Protein AF-A0A820FB31-F1 (afdb_monomer_lite)

Sequence (89 aa):
KNNDFVLSRLRVLSSGIKSFELTNRNEKKDLEEIASLVKTVTSMSADQLANQLGIPVIVARERLIAAETNSLLCRDDSIEGLRFYPNLF

Foldseek 3Di:
DDPPDFDWDWDQFPVRDIDIDTPPDDLVVVLVVVLVVCAVVQKDQLVRQCVVVVHDSVVSVSSLVVNVVVQQWDWDADPVGIMIGGRPD

Structure (mmCIF, N/CA/C/O backbone):
data_AF-A0A820FB31-F1
#
_entry.id   AF-A0A820FB31-F1
#
loop_
_atom_site.group_PDB
_atom_site.id
_atom_site.type_symbol
_atom_site.label_atom_id
_atom_site.label_alt_id
_atom_site.label_comp_id
_atom_site.label_asym_id
_atom_site.label_entity_id
_atom_site.label_seq_id
_atom_site.pdbx_PDB_ins_code
_atom_site.Cartn_x
_atom_site.Cartn_y
_atom_site.Cartn_z
_atom_site.occupancy
_atom_site.B_iso_or_equiv
_atom_site.auth_seq_id
_atom_site.auth_comp_id
_atom_site.auth_asym_id
_atom_site.auth_atom_id
_atom_site.pdbx_PDB_model_num
ATOM 1 N N . LYS A 1 1 ? -23.549 -15.596 25.505 1.00 47.28 1 LYS A N 1
ATOM 2 C CA . LYS A 1 1 ? -23.515 -14.789 24.262 1.00 47.28 1 LYS A CA 1
ATOM 3 C C . LYS A 1 1 ? -22.705 -13.543 24.583 1.00 47.28 1 LYS A C 1
ATOM 5 O O . LYS A 1 1 ? -23.264 -12.634 25.181 1.00 47.28 1 LYS A O 1
ATOM 10 N N . ASN A 1 2 ? -21.396 -13.558 24.327 1.00 46.31 2 ASN A N 1
ATOM 11 C CA . ASN A 1 2 ? -20.565 -12.374 24.546 1.00 46.31 2 ASN A CA 1
ATOM 12 C C . ASN A 1 2 ? -20.910 -11.366 23.457 1.00 46.31 2 ASN A C 1
ATOM 14 O O . ASN A 1 2 ? -20.766 -11.654 22.272 1.00 46.31 2 ASN A O 1
ATOM 18 N N . ASN A 1 3 ? -21.466 -10.237 23.877 1.00 52.50 3 ASN A N 1
ATOM 19 C CA . ASN A 1 3 ? -21.763 -9.115 23.008 1.00 52.50 3 ASN A CA 1
ATOM 20 C C . ASN A 1 3 ? -20.499 -8.249 22.977 1.00 52.50 3 ASN A C 1
ATOM 22 O O . ASN A 1 3 ? -20.402 -7.254 23.693 1.00 52.50 3 ASN A O 1
ATOM 26 N N . ASP A 1 4 ? -19.493 -8.690 22.222 1.00 70.06 4 ASP A N 1
ATOM 27 C CA . ASP A 1 4 ? -18.261 -7.925 22.053 1.00 70.06 4 ASP A CA 1
ATOM 28 C C . ASP A 1 4 ? -18.569 -6.730 21.147 1.00 70.06 4 ASP A C 1
ATOM 30 O O . ASP A 1 4 ? -18.641 -6.836 19.922 1.00 70.06 4 ASP A O 1
ATOM 34 N N . PHE A 1 5 ? -18.823 -5.579 21.765 1.00 75.56 5 PHE A N 1
ATOM 35 C CA . PHE A 1 5 ? -18.957 -4.321 21.046 1.00 75.56 5 PHE A CA 1
ATOM 36 C C . PHE A 1 5 ? -17.592 -3.937 20.470 1.00 75.56 5 PHE A C 1
ATOM 38 O O . PHE A 1 5 ? -16.667 -3.595 21.208 1.00 75.56 5 PHE A O 1
ATOM 45 N N . VAL A 1 6 ? -17.464 -3.977 19.145 1.00 78.31 6 VAL A N 1
ATOM 46 C CA . VAL A 1 6 ? -16.271 -3.486 18.450 1.00 78.31 6 VAL A CA 1
ATOM 47 C C . VAL A 1 6 ? -16.464 -2.005 18.143 1.00 78.31 6 VAL A C 1
ATOM 49 O O . VAL A 1 6 ? -17.438 -1.610 17.504 1.00 78.31 6 VAL A O 1
ATOM 52 N N . LEU A 1 7 ? -15.539 -1.175 18.618 1.00 88.94 7 LEU A N 1
ATOM 53 C CA . LEU A 1 7 ? -15.577 0.264 18.390 1.00 88.94 7 LEU A CA 1
ATOM 54 C C . LEU A 1 7 ? -15.031 0.604 16.997 1.00 88.94 7 LEU A C 1
ATOM 56 O O . LEU A 1 7 ? -14.036 0.037 16.542 1.00 88.94 7 LEU A O 1
ATOM 60 N N . SER A 1 8 ? -15.660 1.578 16.345 1.00 91.31 8 SER A N 1
ATOM 61 C CA . SER A 1 8 ? -15.212 2.155 15.076 1.00 91.31 8 SER A CA 1
ATOM 62 C C . SER A 1 8 ? -14.880 3.635 15.238 1.00 91.31 8 SER A C 1
ATOM 64 O O . SER A 1 8 ? -15.532 4.334 16.013 1.00 91.31 8 SER A O 1
ATOM 66 N N . ARG A 1 9 ? -13.916 4.136 14.466 1.00 92.75 9 ARG A N 1
ATOM 67 C CA . ARG A 1 9 ? -13.577 5.562 14.378 1.00 92.75 9 ARG A CA 1
ATOM 68 C C . ARG A 1 9 ? -13.707 6.071 12.947 1.00 92.75 9 ARG A C 1
ATOM 70 O O . ARG A 1 9 ? -13.483 5.328 11.994 1.00 92.75 9 ARG A O 1
ATOM 77 N N . LEU A 1 10 ? -14.045 7.351 12.815 1.00 92.81 10 LEU A N 1
ATOM 78 C CA . LEU A 1 10 ? -13.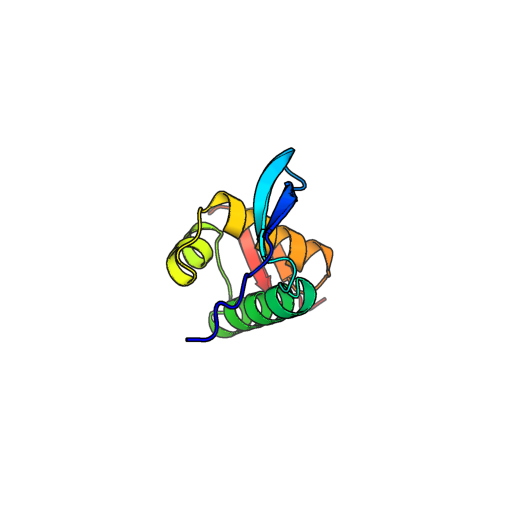964 8.084 11.556 1.00 92.81 10 LEU A CA 1
ATOM 79 C C . LEU A 1 10 ? -12.507 8.502 11.315 1.00 92.81 10 LEU A C 1
ATOM 81 O O . LEU A 1 10 ? -11.905 9.147 12.172 1.00 92.81 10 LEU A O 1
ATOM 85 N N . ARG A 1 11 ? -11.958 8.175 10.146 1.00 88.94 11 ARG A N 1
ATOM 86 C CA . ARG A 1 11 ? -10.631 8.601 9.684 1.00 88.94 11 ARG A CA 1
ATOM 87 C C . ARG A 1 11 ? -10.768 9.415 8.404 1.00 88.94 11 ARG A C 1
ATOM 89 O O . ARG A 1 11 ? -11.527 9.041 7.509 1.00 88.94 11 ARG A O 1
ATOM 96 N N . VAL A 1 12 ? -9.995 10.491 8.299 1.00 89.88 12 VAL A N 1
ATOM 97 C CA . VAL A 1 12 ? -9.789 11.222 7.044 1.00 89.88 12 VAL A CA 1
ATOM 98 C C . VAL A 1 12 ? -8.483 10.727 6.424 1.00 89.88 12 VAL A C 1
ATOM 100 O O . VAL A 1 12 ? -7.444 10.740 7.079 1.00 89.88 12 VAL A O 1
ATOM 103 N N . LEU A 1 13 ? -8.555 10.207 5.202 1.00 85.19 13 LEU A N 1
ATOM 104 C CA . LEU A 1 13 ? -7.410 9.727 4.427 1.00 85.19 13 LEU A CA 1
ATOM 105 C C . LEU A 1 13 ? -6.633 10.909 3.827 1.00 85.19 13 LEU A C 1
ATOM 107 O O . LEU A 1 13 ? -7.127 12.038 3.841 1.00 85.19 13 LEU A O 1
ATOM 111 N N . SER A 1 14 ? -5.430 10.676 3.295 1.00 81.19 14 SER A N 1
ATOM 112 C CA . SER A 1 14 ? -4.594 11.769 2.769 1.00 81.19 14 SER A CA 1
ATOM 113 C C . SER A 1 14 ? -5.206 12.421 1.524 1.00 81.19 14 SER A C 1
ATOM 115 O O . SER A 1 14 ? -5.048 13.623 1.327 1.00 81.19 14 SER A O 1
ATOM 117 N N . SER A 1 15 ? -6.006 11.681 0.751 1.00 83.50 15 SER A N 1
ATOM 118 C CA . SER A 1 15 ? -6.866 12.225 -0.315 1.00 83.50 15 SER A CA 1
ATOM 119 C C . SER A 1 15 ? -8.042 13.089 0.165 1.00 83.50 15 SER A C 1
ATOM 121 O O . SER A 1 15 ? -8.770 13.635 -0.661 1.00 83.50 15 SER A O 1
ATOM 123 N N . GLY A 1 16 ? -8.286 13.197 1.474 1.00 88.12 16 GLY A N 1
ATOM 124 C CA . GLY A 1 16 ? -9.450 13.888 2.043 1.00 88.12 16 GLY A CA 1
ATOM 125 C C . GLY A 1 16 ? -10.711 13.022 2.155 1.00 88.12 16 GLY A C 1
ATOM 126 O O . GLY A 1 16 ? -11.740 13.481 2.658 1.00 88.12 16 GLY A O 1
ATOM 127 N N . ILE A 1 17 ? -10.648 11.755 1.735 1.00 87.94 17 ILE A N 1
ATOM 128 C CA . ILE A 1 17 ? -11.759 10.803 1.851 1.00 87.94 17 ILE A CA 1
ATOM 129 C C . ILE A 1 17 ? -12.026 10.457 3.312 1.00 87.94 17 ILE A C 1
ATOM 131 O O . ILE A 1 17 ? -11.108 10.229 4.095 1.00 87.94 17 ILE A O 1
ATOM 135 N N . LYS A 1 18 ? -13.304 10.359 3.677 1.00 90.94 18 LYS A N 1
ATOM 136 C CA . LYS A 1 18 ? -13.743 9.917 5.002 1.00 90.94 18 LYS A CA 1
ATOM 137 C C . LYS A 1 18 ? -14.042 8.422 4.981 1.00 90.94 18 LYS A C 1
ATOM 139 O O . LYS A 1 18 ? -14.819 7.959 4.153 1.00 90.94 18 LYS A O 1
ATOM 144 N N . SER A 1 19 ? -13.437 7.681 5.901 1.00 86.25 19 SER A N 1
ATOM 145 C CA . SER A 1 19 ? -13.602 6.232 6.045 1.00 86.25 19 SER A CA 1
ATOM 146 C C . SER A 1 19 ? -13.881 5.857 7.498 1.00 86.25 19 SER A C 1
ATOM 148 O O . SER A 1 19 ? -13.457 6.561 8.414 1.00 86.25 19 SER A O 1
ATOM 150 N N . PHE A 1 20 ? -14.598 4.754 7.711 1.00 89.81 20 PHE A N 1
ATOM 151 C CA . PHE A 1 20 ? -14.750 4.147 9.031 1.00 89.81 20 PHE A CA 1
ATOM 152 C C . PHE A 1 20 ? -13.804 2.961 9.158 1.00 89.81 20 PHE A C 1
ATOM 154 O O . PHE A 1 20 ? -13.696 2.144 8.245 1.00 89.81 20 PHE A O 1
ATOM 161 N N . GLU A 1 21 ? -13.145 2.851 10.303 1.00 87.75 21 GLU A N 1
ATOM 162 C CA . GLU A 1 21 ? -12.269 1.726 10.610 1.00 87.75 21 GLU A CA 1
ATOM 163 C C . GLU A 1 21 ? -12.432 1.277 12.057 1.00 87.75 21 GLU A C 1
ATOM 165 O O . GLU A 1 21 ? -12.830 2.058 12.924 1.00 87.75 21 GLU A O 1
ATOM 170 N N . LEU A 1 22 ? -12.117 0.011 12.323 1.00 90.19 22 LEU A N 1
ATOM 171 C CA . LEU A 1 22 ? -12.124 -0.523 13.680 1.00 90.19 22 LEU A CA 1
ATOM 172 C C . LEU A 1 22 ? -11.013 0.137 14.502 1.00 90.19 22 LEU A C 1
ATOM 174 O O . LEU A 1 22 ? -9.892 0.318 14.024 1.00 90.19 22 LEU A O 1
ATOM 178 N N . THR A 1 23 ? -11.297 0.484 15.754 1.00 88.19 23 THR A N 1
ATOM 179 C CA . THR A 1 23 ? -10.310 1.147 16.620 1.00 88.19 23 THR A CA 1
ATOM 180 C C . THR A 1 23 ? -9.144 0.235 16.993 1.00 88.19 23 THR A C 1
ATOM 182 O O . THR A 1 23 ? -8.048 0.735 17.236 1.00 88.19 23 THR A O 1
ATOM 185 N N . ASN A 1 24 ? -9.363 -1.082 16.993 1.00 87.88 24 ASN A N 1
ATOM 186 C CA . ASN A 1 24 ? -8.354 -2.108 17.263 1.00 87.88 24 ASN A CA 1
ATOM 187 C C . ASN A 1 24 ? -7.499 -2.479 16.035 1.00 87.88 24 ASN A C 1
ATOM 189 O O . ASN A 1 24 ? -6.665 -3.379 16.121 1.00 87.88 24 ASN A O 1
ATOM 193 N N . ARG A 1 25 ? -7.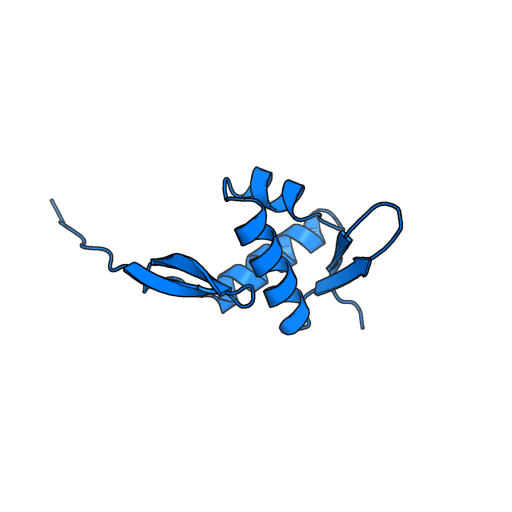694 -1.805 14.895 1.00 86.81 25 ARG A N 1
ATOM 194 C CA . ARG A 1 25 ? -6.881 -1.991 13.692 1.00 86.81 25 ARG A CA 1
ATOM 195 C C . ARG A 1 25 ? -5.446 -1.519 13.942 1.00 86.81 25 ARG A C 1
ATOM 197 O O . ARG A 1 25 ? -5.231 -0.382 14.365 1.00 86.81 25 ARG A O 1
ATOM 204 N N . ASN A 1 26 ? -4.471 -2.368 13.623 1.00 90.81 26 ASN A N 1
ATOM 205 C CA . ASN A 1 26 ? -3.052 -2.027 13.676 1.00 90.81 26 ASN A CA 1
ATOM 206 C C . ASN A 1 26 ? -2.559 -1.655 12.274 1.00 90.81 26 ASN A C 1
ATOM 208 O O . ASN A 1 26 ? -2.238 -2.522 11.468 1.00 90.81 26 ASN A O 1
ATOM 212 N N . GLU A 1 27 ? -2.484 -0.353 12.001 1.00 88.62 27 GLU A N 1
ATOM 213 C CA . GLU A 1 27 ? -2.094 0.161 10.686 1.00 88.62 27 GLU A CA 1
ATOM 214 C C . GLU A 1 27 ? -0.704 -0.319 10.251 1.00 88.62 27 GLU A C 1
ATOM 216 O O . GLU A 1 27 ? -0.538 -0.712 9.103 1.00 88.62 27 GLU A O 1
ATOM 221 N N . LYS A 1 28 ? 0.276 -0.377 11.161 1.00 92.56 28 LYS A N 1
ATOM 222 C CA . LYS A 1 28 ? 1.626 -0.855 10.831 1.00 92.56 28 LYS A CA 1
ATOM 223 C C . LYS A 1 28 ? 1.609 -2.307 10.345 1.00 92.56 28 LYS A C 1
ATOM 225 O O . LYS A 1 28 ? 2.212 -2.609 9.320 1.00 92.56 28 LYS A O 1
ATOM 230 N N . LYS A 1 29 ? 0.889 -3.179 11.055 1.00 95.88 29 LYS A N 1
ATOM 231 C CA . LYS A 1 29 ? 0.754 -4.598 10.693 1.00 95.88 29 LYS A CA 1
ATOM 232 C C . LYS A 1 29 ? 0.078 -4.762 9.331 1.00 95.88 29 LYS A C 1
ATOM 234 O O . LYS A 1 29 ? 0.544 -5.547 8.514 1.00 95.88 29 LYS A O 1
ATOM 239 N N . ASP A 1 30 ? -0.962 -3.975 9.061 1.00 93.81 30 ASP A N 1
ATOM 240 C CA . ASP A 1 30 ? -1.624 -3.975 7.756 1.00 93.81 30 ASP A CA 1
ATOM 241 C C . ASP A 1 30 ? -0.660 -3.587 6.623 1.00 93.81 30 ASP A C 1
ATOM 243 O O . ASP A 1 30 ? -0.688 -4.194 5.554 1.00 93.81 30 ASP A O 1
ATOM 247 N N . LEU A 1 31 ? 0.197 -2.578 6.832 1.00 96.44 31 LEU A N 1
ATOM 248 C CA . LEU A 1 31 ? 1.173 -2.159 5.820 1.00 96.44 31 LEU A CA 1
ATOM 249 C C . LEU A 1 31 ? 2.241 -3.233 5.571 1.00 96.44 31 LEU A C 1
ATOM 251 O O . LEU A 1 31 ? 2.606 -3.468 4.421 1.00 96.44 31 LEU A O 1
ATOM 255 N N . GLU A 1 32 ? 2.709 -3.912 6.620 1.00 97.50 32 GLU A N 1
ATOM 256 C CA . GLU A 1 32 ? 3.648 -5.036 6.511 1.00 97.50 32 GLU A CA 1
ATOM 257 C C . GLU A 1 32 ? 3.033 -6.221 5.745 1.00 97.50 32 GLU A C 1
ATOM 259 O O . GLU A 1 32 ? 3.681 -6.800 4.869 1.00 97.50 32 GLU A O 1
ATOM 264 N N . GLU A 1 33 ? 1.765 -6.551 6.013 1.00 97.44 33 GLU A N 1
ATOM 265 C CA . GLU A 1 33 ? 1.025 -7.592 5.288 1.00 97.44 33 GLU A CA 1
ATOM 266 C C . GLU A 1 33 ? 0.853 -7.233 3.806 1.00 97.44 33 GLU A C 1
ATOM 268 O O . GLU A 1 33 ? 1.083 -8.071 2.931 1.00 97.44 33 GLU A O 1
ATOM 273 N N . ILE A 1 34 ? 0.529 -5.975 3.497 1.00 97.81 34 ILE A N 1
ATOM 274 C CA . ILE A 1 34 ? 0.427 -5.495 2.112 1.00 97.81 34 ILE A CA 1
ATOM 275 C C . ILE A 1 34 ? 1.783 -5.558 1.410 1.00 97.81 34 ILE A C 1
ATOM 277 O O . ILE A 1 34 ? 1.861 -6.044 0.283 1.00 97.81 34 ILE A O 1
ATOM 281 N N . ALA A 1 35 ? 2.861 -5.133 2.067 1.00 97.94 35 ALA A N 1
ATOM 282 C CA . ALA A 1 35 ? 4.200 -5.224 1.497 1.00 97.94 35 ALA A CA 1
ATOM 283 C C . ALA A 1 35 ? 4.612 -6.682 1.229 1.00 97.94 35 ALA A C 1
ATOM 285 O O . ALA A 1 35 ? 5.193 -6.987 0.185 1.00 97.94 35 ALA A O 1
ATOM 286 N N . SER A 1 36 ? 4.253 -7.603 2.129 1.00 97.94 36 SER A N 1
ATOM 287 C CA . SER A 1 36 ? 4.460 -9.042 1.945 1.00 97.94 36 SER A CA 1
ATOM 288 C C . SER A 1 36 ? 3.674 -9.597 0.751 1.00 97.94 36 SER A C 1
ATOM 290 O O . SER A 1 36 ? 4.229 -10.359 -0.049 1.00 97.94 36 SER A O 1
ATOM 292 N N . LEU A 1 37 ? 2.420 -9.170 0.570 1.00 97.81 37 LEU A N 1
ATOM 293 C CA . LEU A 1 37 ? 1.608 -9.532 -0.595 1.00 97.81 37 LEU A CA 1
ATOM 294 C C . LEU A 1 37 ? 2.257 -9.049 -1.893 1.00 97.81 37 LEU A C 1
ATOM 296 O O . LEU A 1 37 ? 2.474 -9.856 -2.796 1.00 97.81 37 LEU A O 1
ATOM 300 N N . VAL A 1 38 ? 2.634 -7.769 -1.970 1.00 98.06 38 VAL A N 1
ATOM 301 C CA . VAL A 1 38 ? 3.302 -7.192 -3.150 1.00 98.06 38 VAL A CA 1
ATOM 302 C C . VAL A 1 38 ? 4.603 -7.936 -3.457 1.00 98.06 38 VAL A C 1
ATOM 304 O O . VAL A 1 38 ? 4.855 -8.276 -4.610 1.00 98.06 38 VAL A O 1
ATOM 307 N N . LYS A 1 39 ? 5.396 -8.270 -2.432 1.00 97.50 39 LYS A N 1
ATOM 308 C CA . LYS A 1 39 ? 6.621 -9.066 -2.585 1.00 97.50 39 LYS A CA 1
ATOM 309 C C . LYS A 1 39 ? 6.351 -10.462 -3.139 1.00 97.50 39 LYS A C 1
ATOM 311 O O . LYS A 1 39 ? 7.084 -10.915 -4.012 1.00 97.50 39 LYS A O 1
ATOM 316 N N . THR A 1 40 ? 5.297 -11.123 -2.668 1.00 97.44 40 THR A N 1
ATOM 317 C CA . THR A 1 40 ? 4.920 -12.476 -3.109 1.00 97.44 40 THR A CA 1
ATOM 318 C C . THR A 1 40 ? 4.588 -12.519 -4.598 1.00 97.44 40 THR A C 1
ATOM 320 O O . THR A 1 40 ? 4.979 -13.454 -5.289 1.00 97.44 40 THR A O 1
ATOM 323 N N . VAL A 1 41 ? 3.909 -11.490 -5.110 1.00 96.56 41 VAL A N 1
ATOM 324 C CA . VAL A 1 41 ? 3.520 -11.402 -6.528 1.00 96.56 41 VAL A CA 1
ATOM 325 C C . VAL A 1 41 ? 4.437 -10.497 -7.353 1.00 96.56 41 VAL A C 1
ATOM 327 O O . VAL A 1 41 ? 4.102 -10.142 -8.481 1.00 96.56 41 VAL A O 1
ATOM 330 N N . THR A 1 42 ? 5.599 -10.120 -6.808 1.00 96.75 42 THR A N 1
ATOM 331 C CA . THR A 1 42 ? 6.578 -9.172 -7.378 1.00 96.75 42 THR A CA 1
ATOM 332 C C . THR A 1 42 ? 6.089 -7.724 -7.495 1.00 96.75 42 THR A C 1
ATOM 334 O O . THR A 1 42 ? 6.877 -6.803 -7.304 1.00 96.75 42 THR A O 1
ATOM 337 N N . SER A 1 43 ? 4.817 -7.493 -7.819 1.00 97.44 43 SER A N 1
ATOM 338 C CA . SER A 1 43 ? 4.244 -6.157 -7.979 1.00 97.44 43 SER A CA 1
ATOM 339 C C . SER A 1 43 ? 2.723 -6.178 -7.937 1.00 97.44 43 SER A C 1
ATOM 341 O O . SER A 1 43 ? 2.107 -7.211 -8.201 1.00 97.44 43 SER A O 1
ATOM 343 N N . MET A 1 44 ? 2.107 -5.032 -7.653 1.00 97.94 44 MET A N 1
ATOM 344 C CA . MET A 1 44 ? 0.650 -4.935 -7.600 1.00 97.94 44 MET A CA 1
ATOM 345 C C . MET A 1 44 ? 0.137 -3.542 -7.988 1.00 97.94 44 MET A C 1
ATOM 347 O O . MET A 1 44 ? 0.742 -2.529 -7.636 1.00 97.94 44 MET A O 1
ATOM 351 N N . SER A 1 45 ? -0.996 -3.485 -8.691 1.00 98.06 45 SER A N 1
ATOM 352 C CA . SER A 1 45 ? -1.789 -2.262 -8.878 1.00 98.06 45 SER A CA 1
ATOM 353 C C . SER A 1 45 ? -2.839 -2.093 -7.769 1.00 98.06 45 SER A C 1
ATOM 355 O O . SER A 1 45 ? -3.143 -3.028 -7.022 1.00 98.06 45 SER A O 1
ATOM 357 N N . ALA A 1 46 ? -3.443 -0.904 -7.674 1.00 97.62 46 ALA A N 1
ATOM 358 C CA . ALA A 1 46 ? -4.527 -0.661 -6.719 1.00 97.62 46 ALA A CA 1
ATOM 359 C C . ALA A 1 46 ? -5.748 -1.565 -6.969 1.00 97.62 46 ALA A C 1
ATOM 361 O O . ALA A 1 46 ? -6.319 -2.076 -6.008 1.00 97.62 46 ALA A O 1
ATOM 362 N N . ASP A 1 47 ? -6.114 -1.813 -8.231 1.00 97.88 47 ASP A N 1
ATOM 363 C CA . ASP A 1 47 ? -7.236 -2.693 -8.589 1.00 97.88 47 ASP A CA 1
ATOM 364 C C . ASP A 1 47 ? -6.979 -4.149 -8.188 1.00 97.88 47 ASP A C 1
ATOM 366 O O . ASP A 1 47 ? -7.867 -4.830 -7.677 1.00 97.88 47 ASP A O 1
ATOM 370 N N . GLN A 1 48 ? -5.745 -4.629 -8.368 1.00 98.06 48 GLN A N 1
ATOM 371 C CA . GLN A 1 48 ? -5.358 -5.979 -7.958 1.00 98.06 48 GLN A CA 1
ATOM 372 C C . GLN A 1 48 ? -5.454 -6.147 -6.439 1.00 98.06 48 GLN A C 1
ATOM 374 O O . GLN A 1 48 ? -6.043 -7.122 -5.972 1.00 98.06 48 GLN A O 1
ATOM 379 N N . LEU A 1 49 ? -4.949 -5.178 -5.667 1.00 98.12 49 LEU A N 1
ATOM 380 C CA . LEU A 1 49 ? -5.057 -5.215 -4.208 1.00 98.12 49 LEU A CA 1
ATOM 381 C C . LEU A 1 49 ? -6.516 -5.113 -3.741 1.00 98.12 49 LEU A C 1
ATOM 383 O O . LEU A 1 49 ? -6.920 -5.806 -2.808 1.00 98.12 49 LEU A O 1
ATOM 387 N N . ALA A 1 50 ? -7.310 -4.262 -4.390 1.0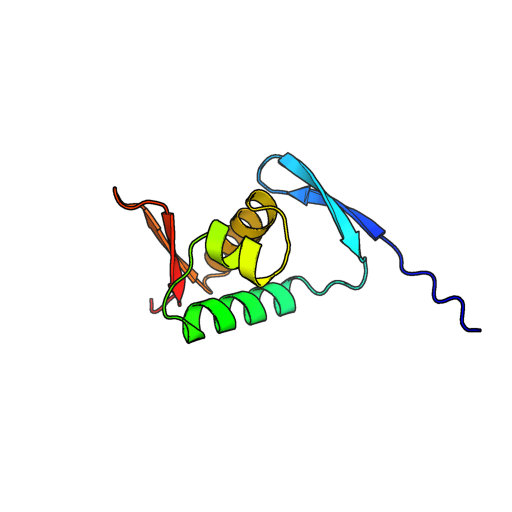0 97.81 50 ALA A N 1
ATOM 388 C CA . ALA A 1 50 ? -8.728 -4.090 -4.099 1.00 97.81 50 ALA A CA 1
ATOM 389 C C . ALA A 1 50 ? -9.505 -5.397 -4.269 1.00 97.81 50 ALA A C 1
ATOM 391 O O . ALA A 1 50 ? -10.226 -5.804 -3.359 1.00 97.81 50 ALA A O 1
ATOM 392 N N . ASN A 1 51 ? -9.285 -6.084 -5.393 1.00 97.94 51 ASN A N 1
ATOM 393 C CA . ASN A 1 51 ? -9.876 -7.389 -5.670 1.00 97.94 51 ASN A CA 1
ATOM 394 C C . ASN A 1 51 ? -9.406 -8.450 -4.667 1.00 97.94 51 ASN A C 1
ATOM 396 O O . ASN A 1 51 ? -10.227 -9.211 -4.162 1.00 97.94 51 ASN A O 1
ATOM 400 N N . GLN A 1 52 ? -8.112 -8.468 -4.330 1.00 97.06 52 GLN A N 1
ATOM 401 C CA . GLN A 1 52 ? -7.541 -9.424 -3.378 1.00 97.06 52 GLN A CA 1
ATOM 402 C C . GLN A 1 52 ? -8.122 -9.275 -1.962 1.00 97.06 52 GLN A C 1
ATOM 404 O O . GLN A 1 52 ? -8.313 -10.271 -1.269 1.00 97.06 52 GLN A O 1
ATOM 409 N N . LEU A 1 53 ? -8.380 -8.041 -1.515 1.00 95.00 53 LEU A N 1
ATOM 410 C CA . LEU A 1 53 ? -8.842 -7.750 -0.152 1.00 95.00 53 LEU A CA 1
ATOM 411 C C . LEU A 1 53 ? -10.354 -7.504 -0.039 1.00 95.00 53 LEU A C 1
ATOM 413 O O . LEU A 1 53 ? -10.852 -7.335 1.072 1.00 95.00 53 LEU A O 1
ATOM 417 N N . GLY A 1 54 ? -11.081 -7.443 -1.156 1.00 95.94 54 GLY A N 1
ATOM 418 C CA . GLY A 1 54 ? -12.509 -7.117 -1.167 1.00 95.94 54 GLY A CA 1
ATOM 419 C C . 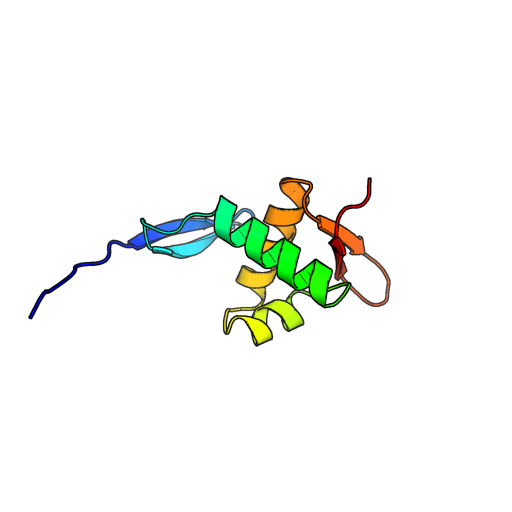GLY A 1 54 ? -12.809 -5.702 -0.659 1.00 95.94 54 GLY A C 1
ATOM 420 O O . GLY A 1 54 ? -13.787 -5.495 0.057 1.00 95.94 54 GLY A O 1
ATOM 421 N N . ILE A 1 55 ? -11.955 -4.728 -0.991 1.00 93.44 55 ILE A N 1
ATOM 422 C CA . ILE A 1 55 ? -12.088 -3.326 -0.557 1.00 93.44 55 ILE A CA 1
ATOM 423 C C . ILE A 1 55 ? -12.243 -2.383 -1.755 1.00 93.44 55 ILE A C 1
ATOM 425 O O . ILE A 1 55 ? -11.823 -2.725 -2.858 1.00 93.44 55 ILE A O 1
ATOM 429 N N . PRO A 1 56 ? -12.784 -1.165 -1.568 1.00 93.50 56 PRO A N 1
ATOM 430 C CA . PRO A 1 56 ? -12.818 -0.176 -2.639 1.00 93.50 56 PRO A CA 1
ATOM 431 C C . PRO A 1 56 ? -11.412 0.155 -3.162 1.00 93.50 56 PRO A C 1
ATOM 433 O O . PRO A 1 56 ? -10.490 0.364 -2.368 1.00 93.50 56 PRO A O 1
ATOM 436 N N . VAL A 1 57 ? -11.270 0.296 -4.486 1.00 95.38 57 VAL A N 1
ATOM 437 C CA . VAL A 1 57 ? -9.994 0.612 -5.170 1.00 95.38 57 VAL A CA 1
ATOM 438 C C . VAL A 1 57 ? -9.295 1.825 -4.569 1.00 95.38 57 VAL A C 1
ATOM 440 O O . VAL A 1 57 ? -8.079 1.834 -4.390 1.00 95.38 57 VAL A O 1
ATOM 443 N N . ILE A 1 58 ? -10.067 2.835 -4.177 1.00 93.06 58 ILE A N 1
ATOM 444 C CA . ILE A 1 58 ? -9.518 4.039 -3.566 1.00 93.06 58 ILE A CA 1
ATOM 445 C C . ILE A 1 58 ? -8.859 3.767 -2.205 1.00 93.06 58 ILE A C 1
ATOM 447 O O . ILE A 1 58 ? -7.792 4.300 -1.929 1.00 93.06 58 ILE A O 1
ATOM 451 N N . VAL A 1 59 ? -9.422 2.870 -1.386 1.00 92.19 59 VAL A N 1
ATOM 452 C CA . VAL A 1 59 ? -8.828 2.464 -0.100 1.00 92.19 59 VAL A CA 1
ATOM 453 C C . VAL A 1 59 ? -7.579 1.616 -0.334 1.00 92.19 59 VAL A C 1
ATOM 455 O O . VAL A 1 59 ? -6.590 1.765 0.381 1.00 92.19 59 VAL A O 1
ATOM 458 N N . ALA A 1 60 ? -7.597 0.749 -1.348 1.00 95.81 60 ALA A N 1
ATOM 459 C CA . ALA A 1 60 ? -6.424 -0.027 -1.739 1.00 95.81 60 ALA A CA 1
ATOM 460 C C . ALA A 1 60 ? -5.263 0.885 -2.171 1.00 95.81 60 ALA A C 1
ATOM 462 O O . ALA A 1 60 ? -4.144 0.722 -1.686 1.00 95.81 60 ALA A O 1
ATOM 463 N N . ARG A 1 61 ? -5.540 1.897 -3.006 1.00 95.62 61 ARG A N 1
ATOM 464 C CA . ARG A 1 61 ? -4.550 2.898 -3.429 1.00 95.62 61 ARG A CA 1
ATOM 465 C C . ARG A 1 61 ? -3.949 3.646 -2.241 1.00 95.62 61 ARG A C 1
ATOM 467 O O . ARG A 1 61 ? -2.733 3.767 -2.156 1.00 95.62 61 ARG A O 1
ATOM 474 N N . GLU A 1 62 ? -4.783 4.102 -1.312 1.00 94.94 62 GLU A N 1
ATOM 475 C CA . GLU A 1 62 ? -4.342 4.797 -0.094 1.00 94.94 62 GLU A CA 1
ATOM 476 C C . GLU A 1 62 ? -3.401 3.937 0.751 1.00 94.94 62 GLU A C 1
ATOM 478 O O . GLU A 1 62 ? -2.386 4.423 1.244 1.00 94.94 62 GLU A O 1
ATOM 483 N N . ARG A 1 63 ? -3.690 2.638 0.880 1.00 95.25 63 ARG A N 1
ATOM 484 C CA . ARG A 1 63 ? -2.825 1.712 1.618 1.00 95.25 63 ARG A CA 1
ATOM 485 C C . ARG A 1 63 ? -1.487 1.468 0.915 1.00 95.25 63 ARG A C 1
ATOM 487 O O . ARG A 1 63 ? -0.466 1.403 1.592 1.00 95.25 63 ARG A O 1
ATOM 494 N N . LEU A 1 64 ? -1.474 1.372 -0.416 1.00 97.44 64 LEU A N 1
ATOM 495 C CA . LEU A 1 64 ? -0.234 1.242 -1.195 1.00 97.44 64 LEU A CA 1
ATOM 496 C C . LEU A 1 64 ? 0.640 2.500 -1.081 1.00 97.44 64 LEU A C 1
ATOM 498 O O . LEU A 1 64 ? 1.835 2.387 -0.823 1.00 97.44 64 LEU A O 1
ATOM 502 N N . ILE A 1 65 ? 0.039 3.691 -1.173 1.00 96.12 65 ILE A N 1
ATOM 503 C CA . ILE A 1 65 ? 0.737 4.973 -0.967 1.00 96.12 65 ILE A CA 1
ATOM 504 C C . ILE A 1 65 ? 1.242 5.099 0.478 1.00 96.12 65 ILE A C 1
ATOM 506 O O . ILE A 1 65 ? 2.342 5.596 0.715 1.00 96.12 65 ILE A O 1
ATOM 510 N N . ALA A 1 66 ? 0.474 4.634 1.465 1.00 95.25 66 ALA A N 1
ATOM 511 C CA . ALA A 1 66 ? 0.923 4.618 2.853 1.00 95.25 66 ALA A CA 1
ATOM 512 C C . ALA A 1 66 ? 2.129 3.682 3.049 1.00 95.25 66 ALA A C 1
ATOM 514 O O . ALA A 1 66 ? 3.078 4.056 3.735 1.00 95.25 66 ALA A O 1
ATOM 515 N N . ALA A 1 67 ? 2.138 2.503 2.422 1.00 97.56 67 ALA A N 1
ATOM 516 C CA . ALA A 1 67 ? 3.283 1.593 2.457 1.00 97.56 67 ALA A CA 1
ATOM 517 C C . ALA A 1 67 ? 4.518 2.187 1.750 1.00 97.56 67 ALA A C 1
ATOM 519 O O . ALA A 1 67 ? 5.627 2.068 2.269 1.00 97.56 67 ALA A O 1
ATOM 520 N N . GLU A 1 68 ? 4.330 2.887 0.626 1.00 97.31 68 GLU A N 1
ATOM 521 C CA . GLU A 1 68 ? 5.379 3.673 -0.043 1.00 97.31 68 GLU A CA 1
ATOM 522 C C . GLU A 1 68 ? 5.949 4.761 0.880 1.00 97.31 68 GLU A C 1
ATOM 524 O O . GLU A 1 68 ? 7.157 4.857 1.063 1.00 97.31 68 GLU A O 1
ATOM 529 N N . THR A 1 69 ? 5.081 5.536 1.536 1.00 95.69 69 THR A N 1
ATOM 530 C CA . THR A 1 69 ? 5.481 6.610 2.465 1.00 95.69 69 THR A CA 1
ATOM 531 C C . THR A 1 69 ? 6.269 6.075 3.669 1.00 95.69 69 THR A C 1
ATOM 533 O O . THR A 1 69 ? 7.072 6.795 4.255 1.00 95.69 69 THR A O 1
ATOM 536 N N . ASN A 1 70 ? 6.064 4.804 4.033 1.00 96.12 70 ASN A N 1
ATOM 537 C CA . ASN A 1 70 ? 6.812 4.101 5.080 1.00 96.12 70 ASN A CA 1
ATOM 538 C C . ASN A 1 70 ? 8.038 3.337 4.536 1.00 96.12 70 ASN A C 1
ATOM 540 O O . ASN A 1 70 ? 8.569 2.465 5.223 1.00 96.12 70 ASN A O 1
ATOM 544 N N . SER A 1 71 ? 8.475 3.631 3.309 1.00 97.19 71 SER A N 1
ATOM 545 C CA . SER A 1 71 ? 9.630 3.019 2.637 1.00 97.19 71 SER A CA 1
ATOM 546 C C . SER A 1 71 ? 9.545 1.498 2.448 1.00 97.19 71 SER A C 1
ATOM 548 O O . SER A 1 71 ? 10.563 0.864 2.174 1.00 97.19 71 SER A O 1
ATOM 550 N N . LEU A 1 72 ? 8.357 0.895 2.569 1.00 98.00 72 LEU A N 1
ATOM 551 C CA . LEU A 1 72 ? 8.152 -0.545 2.359 1.00 98.00 72 LEU A CA 1
ATOM 552 C C . LEU A 1 72 ? 8.012 -0.888 0.873 1.00 98.00 72 LEU A C 1
ATOM 554 O O . LEU A 1 72 ? 8.422 -1.964 0.432 1.00 98.00 72 LEU A O 1
ATOM 558 N N . LEU A 1 73 ? 7.415 0.027 0.112 1.00 98.44 73 LEU A N 1
ATOM 559 C CA . LEU A 1 73 ? 7.188 -0.095 -1.323 1.00 98.44 73 LEU A CA 1
ATOM 560 C C . LEU A 1 73 ? 7.810 1.089 -2.062 1.00 98.44 73 LEU A C 1
ATOM 562 O O . LEU A 1 73 ? 8.018 2.155 -1.491 1.00 98.44 73 LEU A O 1
ATOM 566 N N . CYS A 1 74 ? 8.057 0.906 -3.348 1.00 97.69 74 CYS A N 1
ATOM 567 C CA . CYS A 1 74 ? 8.272 1.982 -4.304 1.00 97.69 74 CYS A CA 1
ATOM 568 C C . CYS A 1 74 ? 7.228 1.867 -5.419 1.00 97.69 74 CYS A C 1
ATOM 570 O O . CYS A 1 74 ? 6.534 0.848 -5.532 1.00 97.69 74 CYS A O 1
ATOM 572 N N . ARG A 1 75 ? 7.087 2.914 -6.232 1.00 96.19 75 ARG A N 1
ATOM 573 C CA . ARG A 1 75 ? 6.147 2.910 -7.352 1.00 96.19 75 ARG A CA 1
ATOM 574 C C . ARG A 1 75 ? 6.822 3.244 -8.669 1.00 96.19 75 ARG A C 1
ATOM 576 O O . ARG A 1 75 ? 7.715 4.084 -8.723 1.00 96.19 75 ARG A O 1
ATOM 583 N N . ASP A 1 76 ? 6.329 2.596 -9.709 1.00 96.50 76 ASP A N 1
ATOM 584 C CA . ASP A 1 76 ? 6.556 2.943 -11.100 1.00 96.50 76 ASP A CA 1
ATOM 585 C C . ASP A 1 76 ? 5.295 3.637 -11.621 1.00 96.50 76 ASP A C 1
ATOM 587 O O . ASP A 1 76 ? 4.185 3.112 -11.479 1.00 96.50 76 ASP A O 1
ATOM 591 N N . ASP A 1 77 ? 5.467 4.836 -12.166 1.00 94.94 77 ASP A N 1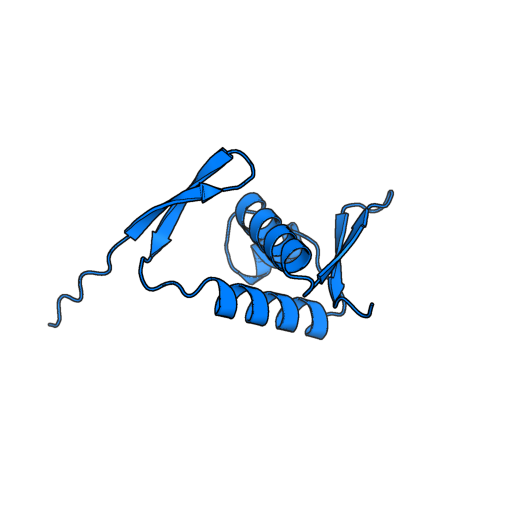
ATOM 592 C CA . ASP A 1 77 ? 4.404 5.609 -12.805 1.00 94.94 77 ASP A CA 1
ATOM 593 C C . ASP A 1 77 ? 4.772 5.761 -14.279 1.00 94.94 77 ASP A C 1
ATOM 595 O O . ASP A 1 77 ? 5.567 6.625 -14.663 1.00 94.94 77 ASP A O 1
ATOM 599 N N . SER A 1 78 ? 4.256 4.839 -15.088 1.00 94.94 78 SER A N 1
ATOM 600 C CA . SER A 1 78 ? 4.567 4.729 -16.508 1.00 94.94 78 SER A CA 1
ATOM 601 C C . SER A 1 78 ? 3.298 4.805 -17.357 1.00 94.94 78 SER A C 1
ATOM 603 O O . SER A 1 78 ? 2.179 4.906 -16.852 1.00 94.94 78 SER A O 1
ATOM 605 N N . ILE A 1 79 ? 3.453 4.742 -18.682 1.00 93.56 79 ILE A N 1
ATOM 606 C CA . ILE A 1 79 ? 2.311 4.736 -19.611 1.00 93.56 79 ILE A CA 1
ATOM 607 C C . ILE A 1 79 ? 1.399 3.513 -19.421 1.00 93.56 79 ILE A C 1
ATOM 609 O O . ILE A 1 79 ? 0.219 3.568 -19.761 1.00 93.56 79 ILE A O 1
ATOM 613 N N . GLU A 1 80 ? 1.930 2.424 -18.855 1.00 89.56 80 GLU A N 1
ATOM 614 C CA . GLU A 1 80 ? 1.159 1.225 -18.509 1.00 89.56 80 GLU A CA 1
ATOM 615 C C . GLU A 1 80 ? 0.334 1.407 -17.222 1.00 89.56 80 GLU A C 1
ATOM 617 O O . GLU A 1 80 ? -0.518 0.577 -16.902 1.00 89.56 80 GLU A O 1
ATOM 622 N N . GLY A 1 81 ? 0.551 2.514 -16.508 1.00 91.88 81 GLY A N 1
ATOM 623 C CA . GLY A 1 81 ? -0.165 2.906 -15.306 1.00 91.88 81 GLY A CA 1
ATOM 624 C C . GLY A 1 81 ? 0.677 2.814 -14.036 1.0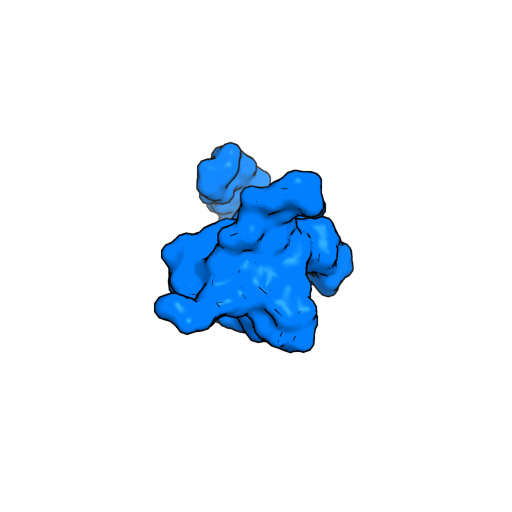0 91.88 81 GLY A C 1
ATOM 625 O O . GLY A 1 81 ? 1.868 2.511 -14.046 1.00 91.88 81 GLY A O 1
ATOM 626 N N . LEU A 1 82 ? 0.014 3.085 -12.911 1.00 95.44 82 LEU A N 1
ATOM 627 C CA . LEU A 1 82 ? 0.639 3.125 -11.594 1.00 95.44 82 LEU A CA 1
ATOM 628 C C . LEU A 1 82 ? 0.795 1.719 -11.008 1.00 95.44 82 LEU A C 1
ATOM 630 O O . LEU A 1 82 ? -0.200 1.021 -10.775 1.00 95.44 82 LEU A O 1
ATOM 634 N N . ARG A 1 83 ? 2.030 1.334 -10.687 1.00 97.75 83 ARG A N 1
ATOM 635 C CA . ARG A 1 83 ? 2.349 0.006 -10.156 1.00 97.75 83 ARG A CA 1
ATOM 636 C C . ARG A 1 83 ? 3.278 0.086 -8.954 1.00 97.75 83 ARG A C 1
ATOM 638 O O . ARG A 1 83 ? 4.207 0.881 -8.940 1.00 97.75 83 ARG A O 1
ATOM 645 N N . PHE A 1 84 ? 3.033 -0.747 -7.947 1.00 98.44 84 PHE A N 1
ATOM 646 C CA . PHE A 1 84 ? 3.825 -0.783 -6.718 1.00 98.44 84 PHE A CA 1
ATOM 647 C C . PHE A 1 84 ? 4.688 -2.042 -6.656 1.00 98.44 84 PHE A C 1
ATOM 649 O O . PHE A 1 84 ? 4.232 -3.131 -7.014 1.00 98.44 84 PHE A O 1
ATOM 656 N N . TYR A 1 85 ? 5.912 -1.881 -6.164 1.00 98.31 85 TYR A N 1
ATOM 657 C CA . TYR A 1 85 ? 6.943 -2.911 -6.044 1.00 98.31 85 TYR A CA 1
ATOM 658 C C . TYR A 1 85 ? 7.549 -2.893 -4.636 1.00 98.31 85 TYR A C 1
ATOM 660 O O . TYR A 1 85 ? 7.500 -1.854 -3.973 1.00 98.31 85 TYR A O 1
ATOM 668 N N . PRO A 1 86 ? 8.139 -4.004 -4.156 1.00 98.12 86 PRO A N 1
ATOM 669 C CA . PRO A 1 86 ? 8.938 -3.986 -2.936 1.00 98.12 86 PRO A CA 1
ATOM 670 C C . PRO A 1 86 ? 10.062 -2.963 -3.063 1.00 98.12 86 PRO A C 1
ATOM 672 O O . PRO A 1 86 ? 10.748 -2.928 -4.084 1.00 98.12 86 PRO A O 1
ATOM 675 N N . ASN A 1 87 ? 10.267 -2.154 -2.027 1.00 97.44 87 ASN A N 1
ATOM 676 C CA . ASN A 1 87 ? 11.387 -1.229 -2.027 1.00 97.44 87 ASN A CA 1
ATOM 677 C C . ASN A 1 87 ? 12.709 -1.997 -1.834 1.00 97.44 87 ASN A C 1
ATOM 679 O O . ASN A 1 87 ? 12.853 -2.747 -0.868 1.00 97.44 87 ASN A O 1
ATOM 683 N N . LEU A 1 88 ? 13.655 -1.825 -2.762 1.00 93.38 88 LEU A N 1
ATOM 684 C CA . LEU A 1 88 ? 14.979 -2.464 -2.752 1.00 93.38 88 LEU A CA 1
ATOM 685 C C . LEU A 1 88 ? 16.131 -1.444 -2.617 1.00 93.38 88 LEU A C 1
ATOM 687 O O . LEU A 1 88 ? 17.286 -1.822 -2.819 1.00 93.38 88 LEU A O 1
ATOM 691 N N . PHE A 1 89 ? 15.815 -0.178 -2.316 1.00 88.81 89 PHE A N 1
ATOM 692 C CA . PHE A 1 89 ? 16.755 0.944 -2.204 1.00 88.81 89 PHE A CA 1
ATOM 693 C C . PHE A 1 89 ? 16.993 1.369 -0.752 1.00 88.81 89 PHE A C 1
ATOM 695 O O . PHE A 1 89 ? 16.045 1.267 0.062 1.00 88.81 89 PHE A O 1
#

Secondary structure (DSSP, 8-state):
-------EEEEE-TTS-EEEEETT--HHHHHHHHHHHHHHTS-B-HHHHHHHHT--HHHHHHHHHHHHHTTSEEEEEETTEEEEEE---

InterPro domains:
  IPR036388 Winged helix-like DNA-binding domain superfamily [G3DSA:1.10.10.10] (25-89)
  IPR036390 Winged helix DNA-binding domain superfamily [SSF46785] (10-89)
  IPR037855 Vacuolar protein sorting protein 36 [PTHR13128] (9-89)
  IPR040608 Snf8/Vps36 family [PF04157] (9-77)

pLDDT: mean 92.02, std 9.69, range [46.31, 98.44]

Radius of gyration: 14.43 Å; chains: 1; bounding box: 40×29×44 Å

Organism: NCBI:txid433720